Protein AF-A0A7R9BAD9-F1 (afdb_monomer_lite)

Structure (mmCIF, N/CA/C/O backbone):
data_AF-A0A7R9BAD9-F1
#
_entry.id   AF-A0A7R9BAD9-F1
#
loop_
_atom_site.group_PDB
_atom_site.id
_atom_site.type_symbol
_atom_site.label_atom_id
_atom_site.label_alt_id
_atom_site.label_comp_id
_atom_site.label_asym_id
_atom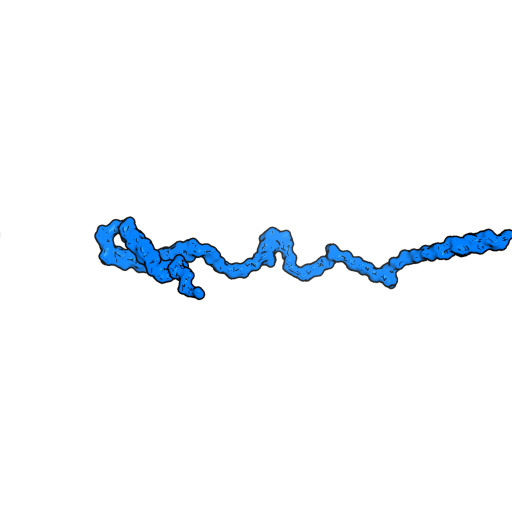_site.label_entity_id
_atom_site.label_seq_id
_atom_site.pdbx_PDB_ins_code
_atom_site.Cartn_x
_atom_site.Cartn_y
_atom_site.Cartn_z
_atom_site.occupancy
_atom_site.B_iso_or_equiv
_atom_site.auth_seq_id
_atom_site.auth_comp_id
_atom_site.auth_asym_id
_atom_site.auth_atom_id
_atom_site.pdbx_PDB_model_num
ATOM 1 N N . MET A 1 1 ? 75.354 -4.369 -74.571 1.00 55.12 1 MET A N 1
ATOM 2 C CA . MET A 1 1 ? 74.065 -3.696 -74.863 1.00 55.12 1 MET A CA 1
ATOM 3 C C . MET A 1 1 ? 72.814 -4.580 -74.724 1.00 55.12 1 MET A C 1
ATOM 5 O O . MET A 1 1 ? 71.739 -4.009 -74.652 1.00 55.12 1 MET A O 1
ATOM 9 N N . LYS A 1 2 ? 72.884 -5.926 -74.650 1.00 50.38 2 LYS A N 1
ATOM 10 C CA . LYS A 1 2 ? 71.671 -6.771 -74.491 1.00 50.38 2 LYS A CA 1
ATOM 11 C C . LYS A 1 2 ? 71.256 -7.065 -73.034 1.00 50.38 2 LYS A C 1
ATOM 13 O O . LYS A 1 2 ? 70.069 -7.149 -72.765 1.00 50.38 2 LYS A O 1
ATOM 18 N N . ALA A 1 3 ? 72.203 -7.118 -72.092 1.00 53.38 3 ALA A N 1
ATOM 19 C CA . ALA A 1 3 ? 71.931 -7.457 -70.684 1.00 53.38 3 ALA A CA 1
ATOM 20 C C . ALA A 1 3 ? 71.219 -6.352 -69.869 1.00 53.38 3 ALA A C 1
ATOM 22 O O . ALA A 1 3 ? 70.634 -6.620 -68.824 1.00 53.38 3 ALA A O 1
ATOM 23 N N . GLU A 1 4 ? 71.248 -5.101 -70.335 1.00 53.41 4 GLU A N 1
ATOM 24 C CA . GLU A 1 4 ? 70.623 -3.977 -69.622 1.00 53.41 4 GLU A CA 1
ATOM 25 C C . GLU A 1 4 ? 69.129 -3.834 -69.936 1.00 53.41 4 GLU A C 1
ATOM 27 O O . GLU A 1 4 ? 68.345 -3.379 -69.102 1.00 53.41 4 GLU A O 1
ATOM 32 N N . ASN A 1 5 ? 68.717 -4.302 -71.117 1.00 51.22 5 ASN A N 1
ATOM 33 C CA . ASN A 1 5 ? 67.319 -4.267 -71.529 1.00 51.22 5 ASN A CA 1
ATOM 34 C C . ASN A 1 5 ? 66.488 -5.342 -70.809 1.00 51.22 5 ASN A C 1
ATOM 36 O O . ASN A 1 5 ? 65.334 -5.111 -70.472 1.00 51.22 5 ASN A O 1
ATOM 40 N N . GLU A 1 6 ? 67.097 -6.486 -70.495 1.00 54.59 6 GLU A N 1
ATOM 41 C CA . GLU A 1 6 ? 66.448 -7.598 -69.790 1.00 54.59 6 GLU A CA 1
ATOM 42 C C . GLU A 1 6 ? 66.224 -7.282 -68.300 1.00 54.59 6 GLU A C 1
ATOM 44 O O . GLU A 1 6 ? 65.163 -7.554 -67.741 1.00 54.59 6 GLU A O 1
ATOM 49 N N . LYS A 1 7 ? 67.174 -6.572 -67.675 1.00 52.81 7 LYS A N 1
ATOM 50 C CA . LYS A 1 7 ? 67.061 -6.104 -66.284 1.00 52.81 7 LYS A CA 1
ATOM 51 C C . LYS A 1 7 ? 66.003 -5.003 -66.114 1.00 52.81 7 LYS A C 1
ATOM 53 O O . LYS A 1 7 ? 65.391 -4.906 -65.054 1.00 52.81 7 LYS A O 1
ATOM 58 N N . ARG A 1 8 ? 65.744 -4.215 -67.168 1.00 51.44 8 ARG A N 1
ATOM 59 C CA . ARG A 1 8 ? 64.619 -3.262 -67.226 1.00 51.44 8 ARG A CA 1
ATOM 60 C C . ARG A 1 8 ? 63.270 -3.948 -67.453 1.00 51.44 8 ARG A C 1
ATOM 62 O O . ARG A 1 8 ? 62.282 -3.498 -66.887 1.00 51.44 8 ARG A O 1
ATOM 69 N N . GLN A 1 9 ? 63.231 -5.045 -68.210 1.00 51.59 9 GLN A N 1
ATOM 70 C CA . GLN A 1 9 ? 61.999 -5.804 -68.470 1.00 51.59 9 GLN A CA 1
ATOM 71 C C . GLN A 1 9 ? 61.553 -6.667 -67.277 1.00 51.59 9 GLN A C 1
ATOM 73 O O . GLN A 1 9 ? 60.358 -6.829 -67.046 1.00 51.59 9 GLN A O 1
ATOM 78 N N . LEU A 1 10 ? 62.486 -7.163 -66.459 1.00 49.19 10 LEU A N 1
ATOM 79 C CA . LEU A 1 10 ? 62.164 -7.889 -65.221 1.00 49.19 10 LEU A CA 1
ATOM 80 C C . LEU A 1 10 ? 61.683 -6.965 -64.086 1.00 49.19 10 LEU A C 1
ATOM 82 O O . LEU A 1 10 ? 60.981 -7.416 -63.185 1.00 49.19 10 LEU A O 1
ATOM 86 N N . ALA A 1 11 ? 62.005 -5.669 -64.146 1.00 48.06 11 ALA A N 1
ATOM 87 C CA . ALA A 1 11 ? 61.532 -4.671 -63.182 1.00 48.06 11 ALA A CA 1
ATOM 88 C C . ALA A 1 11 ? 60.101 -4.173 -63.468 1.00 48.06 11 ALA A C 1
ATOM 90 O O . ALA A 1 11 ? 59.457 -3.622 -62.577 1.00 48.06 11 ALA A O 1
ATOM 91 N N . SER A 1 12 ? 59.570 -4.393 -64.677 1.00 47.59 12 SER A N 1
ATOM 92 C CA . SER A 1 12 ? 58.199 -4.012 -65.051 1.00 47.59 12 SER A CA 1
ATOM 93 C C . SER A 1 12 ? 57.146 -5.088 -64.759 1.00 47.59 12 SER A C 1
ATOM 95 O O . SER A 1 12 ? 55.987 -4.922 -65.122 1.00 47.59 12 SER A O 1
ATOM 97 N N . VAL A 1 13 ? 57.518 -6.183 -64.083 1.00 47.81 13 VAL A N 1
ATOM 98 C CA . VAL A 1 13 ? 56.590 -7.243 -63.631 1.00 47.81 13 VAL A CA 1
ATOM 99 C C . VAL A 1 13 ? 56.267 -7.091 -62.135 1.00 47.81 13 VAL A C 1
ATOM 101 O O . VAL A 1 13 ? 55.880 -8.027 -61.443 1.00 47.81 13 VAL A O 1
ATOM 104 N N . GLY A 1 14 ? 56.375 -5.872 -61.605 1.00 48.66 14 GLY A N 1
ATOM 105 C CA . GLY A 1 14 ? 55.660 -5.479 -60.396 1.00 48.66 14 GLY A CA 1
ATOM 106 C C . GLY A 1 14 ? 54.189 -5.306 -60.747 1.00 48.66 14 GLY A C 1
ATOM 107 O O . GLY A 1 14 ? 53.750 -4.199 -61.029 1.00 48.66 14 GLY A O 1
ATOM 108 N N . LYS A 1 15 ? 53.462 -6.423 -60.812 1.00 54.09 15 LYS A N 1
ATOM 109 C CA . LYS A 1 15 ? 52.028 -6.526 -61.097 1.00 54.09 15 LYS A CA 1
ATOM 110 C C . LYS A 1 15 ? 51.255 -5.553 -60.200 1.00 54.09 15 LYS A C 1
ATOM 112 O O . LYS A 1 15 ? 50.929 -5.882 -59.060 1.00 54.09 15 LYS A O 1
ATOM 117 N N . VAL A 1 16 ? 50.988 -4.352 -60.710 1.00 53.19 16 VAL A N 1
ATOM 118 C CA . VAL A 1 16 ? 50.001 -3.436 -60.144 1.00 53.19 16 VAL A CA 1
ATOM 119 C C . VAL A 1 16 ? 48.685 -4.181 -60.284 1.00 53.19 16 VAL A C 1
ATOM 121 O O . VAL A 1 16 ? 48.158 -4.323 -61.383 1.00 53.19 16 VAL A O 1
ATOM 124 N N . LYS A 1 17 ? 48.220 -4.784 -59.188 1.00 63.16 17 LYS A N 1
ATOM 125 C CA . LYS A 1 17 ? 46.867 -5.324 -59.125 1.00 63.16 17 LYS A CA 1
ATOM 126 C C . LYS A 1 17 ? 45.957 -4.126 -59.356 1.00 63.16 17 LYS A C 1
ATOM 128 O O . LYS A 1 17 ? 45.944 -3.218 -58.526 1.00 63.16 17 LYS A O 1
ATOM 133 N N . GLU A 1 18 ? 45.299 -4.091 -60.510 1.00 62.81 18 GLU A N 1
ATOM 134 C CA . GLU A 1 18 ? 44.256 -3.110 -60.782 1.00 62.81 18 GLU A CA 1
ATOM 135 C C . GLU A 1 18 ? 43.294 -3.096 -59.585 1.00 62.81 18 GLU A C 1
ATOM 137 O O . GLU A 1 18 ? 43.032 -4.159 -59.004 1.00 62.81 18 GLU A O 1
ATOM 142 N N . PRO A 1 19 ? 42.847 -1.915 -59.126 1.00 61.81 19 PRO A N 1
ATOM 143 C CA . PRO A 1 19 ? 41.963 -1.850 -57.978 1.00 61.81 19 PRO A CA 1
ATOM 144 C C . PRO A 1 19 ? 40.687 -2.608 -58.335 1.00 61.81 19 PRO A C 1
ATOM 146 O O . PRO A 1 19 ? 39.964 -2.209 -59.244 1.00 61.81 19 PRO A O 1
ATOM 149 N N . VAL A 1 20 ? 40.458 -3.720 -57.634 1.00 63.88 20 VAL A N 1
ATOM 150 C CA . VAL A 1 20 ? 39.265 -4.565 -57.745 1.00 63.88 20 VAL A CA 1
ATOM 151 C C . VAL A 1 20 ? 38.049 -3.649 -57.665 1.00 63.88 20 VAL A C 1
ATOM 153 O O . VAL A 1 20 ? 37.763 -3.071 -56.616 1.00 63.88 20 VAL A O 1
ATOM 156 N N . THR A 1 21 ? 37.399 -3.434 -58.804 1.00 64.88 21 THR A N 1
ATOM 157 C CA . THR A 1 21 ? 36.257 -2.525 -58.902 1.00 64.88 21 THR A CA 1
ATOM 158 C C . THR A 1 21 ? 35.007 -3.216 -58.361 1.00 64.88 21 THR A C 1
ATOM 160 O O . THR A 1 21 ? 34.977 -4.437 -58.194 1.00 64.88 21 THR A O 1
ATOM 163 N N . HIS A 1 22 ? 33.934 -2.451 -58.143 1.00 62.94 22 HIS A N 1
ATOM 164 C CA . HIS A 1 22 ? 32.626 -2.965 -57.706 1.00 62.94 22 HIS A CA 1
ATOM 165 C C . HIS A 1 22 ? 32.029 -4.057 -58.624 1.00 62.94 22 HIS A C 1
ATOM 167 O O . HIS A 1 22 ? 31.013 -4.660 -58.292 1.00 62.94 22 HIS A O 1
ATOM 173 N N . ILE A 1 23 ? 32.651 -4.289 -59.787 1.00 72.12 23 ILE A N 1
ATOM 174 C CA . ILE A 1 23 ? 32.325 -5.336 -60.758 1.00 72.12 23 ILE A CA 1
ATOM 175 C C . ILE A 1 23 ? 32.765 -6.725 -60.255 1.00 72.12 23 ILE A C 1
ATOM 177 O O . ILE A 1 23 ? 32.090 -7.712 -60.525 1.00 72.12 23 ILE A O 1
ATOM 181 N N . GLU A 1 24 ? 33.870 -6.818 -59.509 1.00 69.88 24 GLU A N 1
ATOM 182 C CA . GLU A 1 24 ? 34.437 -8.091 -59.025 1.00 69.88 24 GLU A CA 1
ATOM 183 C C . GLU A 1 24 ? 34.108 -8.377 -57.554 1.00 69.88 24 GLU A C 1
ATOM 185 O O . GLU A 1 24 ? 34.040 -9.535 -57.140 1.00 69.88 24 GLU A O 1
ATOM 190 N N . LYS A 1 25 ? 33.896 -7.327 -56.755 1.00 69.56 25 LYS A N 1
ATOM 191 C CA . LYS A 1 25 ? 33.435 -7.430 -55.368 1.00 69.56 25 LYS A CA 1
ATOM 192 C C . LYS A 1 25 ? 32.241 -6.502 -55.169 1.00 69.56 25 LYS A C 1
ATOM 194 O O . LYS A 1 25 ? 32.417 -5.291 -55.317 1.00 69.56 25 LYS A O 1
ATOM 199 N N . PRO A 1 26 ? 31.054 -7.034 -54.830 1.00 79.50 26 PRO A N 1
ATOM 200 C CA . PRO A 1 26 ? 29.919 -6.206 -54.453 1.00 79.50 26 PRO A CA 1
ATOM 201 C C . PRO A 1 26 ? 30.313 -5.230 -53.345 1.00 79.50 26 PRO A C 1
ATOM 203 O O . PRO A 1 26 ? 31.098 -5.573 -52.460 1.00 79.50 26 PRO A O 1
ATOM 206 N N . LEU A 1 27 ? 29.775 -4.013 -53.414 1.00 79.44 27 LEU A N 1
ATOM 207 C CA . LEU A 1 27 ? 29.909 -3.034 -52.341 1.00 79.44 27 LEU A CA 1
ATOM 208 C C . LEU A 1 27 ? 29.438 -3.654 -51.026 1.00 79.44 27 LEU A C 1
ATOM 210 O O . LEU A 1 27 ? 28.316 -4.152 -50.951 1.00 79.44 27 LEU A O 1
ATOM 214 N N . GLU A 1 28 ? 30.287 -3.608 -50.003 1.00 76.44 28 GLU A N 1
ATOM 215 C CA . GLU A 1 28 ? 29.872 -3.984 -48.656 1.00 76.44 28 GLU A CA 1
ATOM 216 C C . GLU A 1 28 ? 28.821 -2.984 -48.171 1.00 76.44 28 GLU A C 1
ATOM 218 O O . GLU A 1 28 ? 29.013 -1.764 -48.238 1.00 76.44 28 GLU A O 1
ATOM 223 N N . GLU A 1 29 ? 27.674 -3.500 -47.730 1.00 78.62 29 GLU A N 1
ATOM 224 C CA . GLU A 1 29 ? 26.584 -2.654 -47.270 1.00 78.62 29 GLU A CA 1
ATOM 225 C C . GLU A 1 29 ? 26.992 -1.903 -46.006 1.00 78.62 29 GLU A C 1
ATOM 227 O O . GLU A 1 29 ? 27.575 -2.448 -45.066 1.00 78.62 29 GLU A O 1
ATOM 232 N N . ASN A 1 30 ? 26.662 -0.614 -45.971 1.00 81.06 30 ASN A N 1
ATOM 233 C CA . ASN A 1 30 ? 26.914 0.190 -44.793 1.00 81.06 30 ASN A CA 1
ATOM 234 C C . ASN A 1 30 ? 25.920 -0.200 -43.697 1.00 81.06 30 ASN A C 1
ATOM 236 O O . ASN A 1 30 ? 24.750 0.185 -43.747 1.00 81.06 30 ASN A O 1
ATOM 240 N N . ILE A 1 31 ? 26.420 -0.904 -42.684 1.00 82.88 31 ILE A N 1
ATOM 241 C CA . ILE A 1 31 ? 25.654 -1.333 -41.511 1.00 82.88 31 ILE A CA 1
ATOM 242 C C . ILE A 1 31 ? 24.909 -0.187 -40.807 1.00 82.88 31 ILE A C 1
ATOM 244 O O . ILE A 1 31 ? 23.860 -0.418 -40.219 1.00 82.88 31 ILE A O 1
ATOM 248 N N . ASN A 1 32 ? 25.378 1.061 -40.931 1.00 78.75 32 ASN A N 1
ATOM 249 C CA . ASN A 1 32 ? 24.724 2.236 -40.344 1.00 78.75 32 ASN A CA 1
ATOM 250 C C . ASN A 1 32 ? 23.491 2.723 -41.132 1.00 78.75 32 ASN A C 1
ATOM 252 O O . ASN A 1 32 ? 22.828 3.662 -40.697 1.00 78.75 32 ASN A O 1
ATOM 256 N N . ARG A 1 33 ? 23.192 2.141 -42.303 1.00 77.75 33 ARG A N 1
ATOM 257 C CA . ARG A 1 33 ? 21.989 2.440 -43.107 1.00 77.75 33 ARG A CA 1
ATOM 258 C C . ARG A 1 33 ? 20.961 1.303 -43.073 1.00 77.75 33 ARG A C 1
ATOM 260 O O . ARG A 1 33 ? 19.925 1.398 -43.728 1.00 77.75 33 ARG A O 1
ATOM 267 N N . ILE A 1 34 ? 21.239 0.224 -42.351 1.00 75.31 34 ILE A N 1
ATOM 268 C CA . ILE A 1 34 ? 20.303 -0.889 -42.231 1.00 75.31 34 ILE A CA 1
ATOM 269 C C . ILE A 1 34 ? 19.136 -0.425 -41.353 1.00 75.31 34 ILE A C 1
ATOM 271 O O . ILE A 1 34 ? 19.342 0.025 -40.228 1.00 75.31 34 ILE A O 1
ATOM 275 N N . GLN A 1 35 ? 17.914 -0.504 -41.883 1.00 69.94 35 GLN A N 1
ATOM 276 C CA . GLN A 1 35 ? 16.709 -0.370 -41.068 1.00 69.94 35 GLN A CA 1
ATOM 277 C C . GLN A 1 35 ? 16.599 -1.650 -40.245 1.00 69.94 35 GLN A C 1
ATOM 279 O O . GLN A 1 35 ? 16.370 -2.725 -40.795 1.00 69.94 35 GLN A O 1
ATOM 284 N N . VAL A 1 36 ? 16.865 -1.545 -38.947 1.00 67.19 36 VAL A N 1
ATOM 285 C CA . VAL A 1 36 ? 16.730 -2.674 -38.030 1.00 67.19 36 VAL A CA 1
ATOM 286 C C . VAL A 1 36 ? 15.242 -2.855 -37.761 1.00 67.19 36 VAL A C 1
ATOM 288 O O . VAL A 1 36 ? 14.592 -1.953 -37.246 1.00 67.19 36 VAL A O 1
ATOM 291 N N . GLU A 1 37 ? 14.694 -4.004 -38.143 1.00 65.12 37 GLU A N 1
ATOM 292 C CA . GLU A 1 37 ? 13.298 -4.341 -37.874 1.00 65.12 37 GLU A CA 1
ATOM 293 C C . GLU A 1 37 ? 13.144 -4.634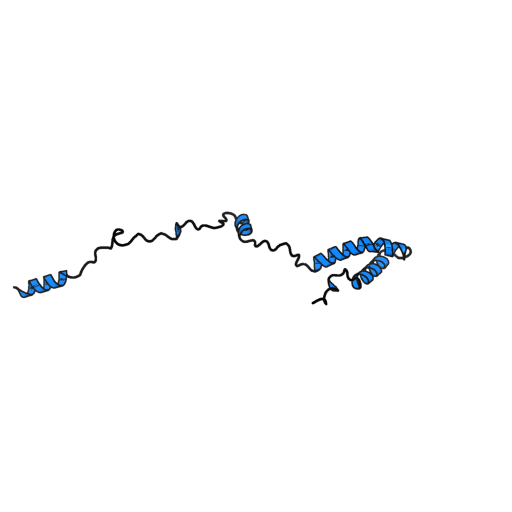 -36.369 1.00 65.12 37 GLU A C 1
ATOM 295 O O . GLU A 1 37 ? 13.685 -5.617 -35.859 1.00 65.12 37 GLU A O 1
ATOM 300 N N . GLY A 1 38 ? 12.478 -3.738 -35.635 1.00 71.44 38 GLY A N 1
ATOM 301 C CA . GLY A 1 38 ? 12.284 -3.840 -34.189 1.00 71.44 38 GLY A CA 1
ATOM 302 C C . GLY A 1 38 ? 11.492 -2.666 -33.611 1.00 71.44 38 GLY A C 1
ATOM 303 O O . GLY A 1 38 ? 11.148 -1.723 -34.323 1.00 71.44 38 GLY A O 1
ATOM 304 N N . ASP A 1 39 ? 11.206 -2.732 -32.311 1.00 72.75 39 ASP A N 1
ATOM 305 C CA . ASP A 1 39 ? 10.520 -1.662 -31.586 1.00 72.75 39 ASP A CA 1
ATOM 306 C C . ASP A 1 39 ? 11.465 -0.457 -31.418 1.00 72.75 39 ASP A C 1
ATOM 308 O O . ASP A 1 39 ? 12.345 -0.432 -30.553 1.00 72.75 39 ASP A O 1
ATOM 312 N N . GLU A 1 40 ? 11.315 0.543 -32.288 1.00 75.06 40 GLU A N 1
ATOM 313 C CA . GLU A 1 40 ? 12.045 1.806 -32.198 1.00 75.06 40 GLU A CA 1
ATOM 314 C C . GLU A 1 40 ? 11.395 2.720 -31.160 1.00 75.06 40 GLU A C 1
ATOM 316 O O . GLU A 1 40 ? 10.210 3.026 -31.247 1.00 75.06 40 GLU A O 1
ATOM 321 N N . ALA A 1 41 ? 12.193 3.232 -30.226 1.00 83.88 41 ALA A N 1
ATOM 322 C CA . ALA A 1 41 ? 11.769 4.292 -29.327 1.00 83.88 41 ALA A CA 1
ATOM 323 C C . ALA A 1 41 ? 12.492 5.602 -29.645 1.00 83.88 41 ALA A C 1
ATOM 325 O O . ALA A 1 41 ? 13.723 5.664 -29.639 1.00 83.88 41 ALA A O 1
ATOM 326 N N . ARG A 1 42 ? 11.729 6.668 -29.894 1.00 82.62 42 ARG A N 1
ATOM 327 C CA . ARG A 1 42 ? 12.229 8.020 -30.196 1.00 82.62 42 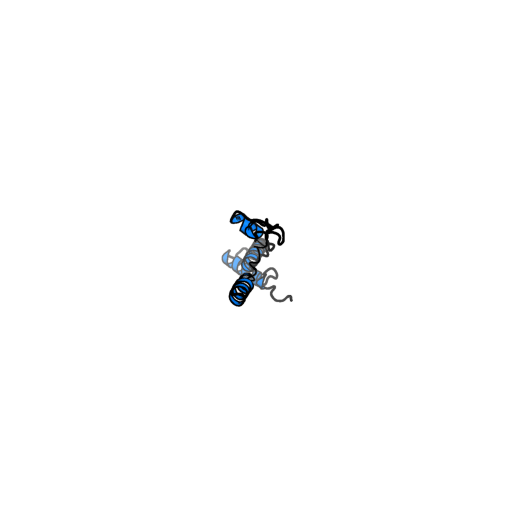ARG A CA 1
ATOM 328 C C . ARG A 1 42 ? 12.042 8.997 -29.035 1.00 82.62 42 ARG A C 1
ATOM 330 O O . ARG A 1 42 ? 12.670 10.053 -29.043 1.00 82.62 42 ARG A O 1
ATOM 337 N N . SER A 1 43 ? 11.224 8.645 -28.038 1.00 87.06 43 SER A N 1
ATOM 338 C CA . SER A 1 43 ? 11.078 9.379 -26.770 1.00 87.06 43 SER A CA 1
ATOM 339 C C . SER A 1 43 ? 11.562 8.566 -25.568 1.00 87.06 43 SER A C 1
ATOM 341 O O . SER A 1 43 ? 11.607 7.338 -25.608 1.00 87.06 43 SER A O 1
ATOM 343 N N . VAL A 1 44 ? 11.846 9.256 -24.459 1.00 84.44 44 VAL A N 1
ATOM 344 C CA . VAL A 1 44 ? 12.167 8.634 -23.164 1.00 84.44 44 VAL A CA 1
ATOM 345 C C . VAL A 1 44 ? 11.017 7.738 -22.698 1.00 84.44 44 VAL A C 1
ATOM 347 O O . VAL A 1 44 ? 11.246 6.599 -22.304 1.00 84.44 44 VAL A O 1
ATOM 350 N N . GLU A 1 45 ? 9.774 8.206 -22.807 1.00 81.81 45 GLU A N 1
ATOM 351 C CA . GLU A 1 45 ? 8.580 7.433 -22.442 1.00 81.81 45 GLU A CA 1
ATOM 352 C C . GLU A 1 45 ? 8.411 6.184 -23.308 1.00 81.81 45 GLU A C 1
ATOM 354 O O . GLU A 1 45 ? 8.019 5.133 -22.808 1.00 81.81 45 GLU A O 1
ATOM 359 N N . GLU A 1 46 ? 8.728 6.286 -24.597 1.00 84.88 46 GLU A N 1
ATOM 360 C CA . GLU A 1 46 ? 8.628 5.174 -25.541 1.00 84.88 46 GLU A CA 1
ATOM 361 C C . GLU A 1 46 ? 9.712 4.129 -25.263 1.00 84.88 46 GLU A C 1
ATOM 363 O O . GLU A 1 46 ? 9.433 2.934 -25.259 1.00 84.88 46 GLU A O 1
ATOM 368 N N . ALA A 1 47 ? 10.924 4.570 -24.911 1.00 84.69 47 ALA A N 1
ATOM 369 C CA . ALA A 1 47 ? 12.017 3.679 -24.534 1.00 84.69 47 ALA A CA 1
ATOM 370 C C . ALA A 1 47 ? 11.690 2.932 -23.239 1.00 84.69 47 ALA A C 1
ATOM 372 O O . ALA A 1 47 ? 11.931 1.730 -23.133 1.00 84.69 47 ALA A O 1
ATOM 373 N N . ILE A 1 48 ? 11.086 3.629 -22.273 1.00 83.62 48 ILE A N 1
ATOM 374 C CA . ILE A 1 48 ? 10.575 3.010 -21.051 1.00 83.62 48 ILE A CA 1
ATOM 375 C C . ILE A 1 48 ? 9.476 2.006 -21.394 1.00 83.62 48 ILE A C 1
ATOM 377 O O . ILE A 1 48 ? 9.484 0.921 -20.836 1.00 83.62 48 ILE A O 1
ATOM 381 N N . ALA A 1 49 ? 8.554 2.318 -22.304 1.00 81.56 49 ALA A N 1
ATOM 382 C CA . ALA A 1 49 ? 7.461 1.418 -22.660 1.00 81.56 49 ALA A CA 1
ATOM 383 C C . ALA A 1 49 ? 7.942 0.135 -23.359 1.00 81.56 49 ALA A C 1
ATOM 385 O O . ALA A 1 49 ? 7.501 -0.949 -22.985 1.00 81.56 49 ALA A O 1
ATOM 386 N N . VAL A 1 50 ? 8.861 0.250 -24.323 1.00 82.62 50 VAL A N 1
ATOM 387 C CA . VAL A 1 50 ? 9.426 -0.887 -25.073 1.00 82.62 50 VAL A CA 1
ATOM 388 C C . VAL A 1 50 ? 10.273 -1.788 -24.168 1.00 82.62 50 VAL A C 1
ATOM 390 O O . VAL A 1 50 ? 10.212 -3.010 -24.269 1.00 82.62 50 VAL A O 1
ATOM 393 N N . LEU A 1 51 ? 11.043 -1.200 -23.246 1.00 81.06 51 LEU A N 1
ATOM 394 C CA . LEU A 1 51 ? 11.907 -1.945 -22.322 1.00 81.06 51 LEU A CA 1
ATOM 395 C C . LEU A 1 51 ? 11.205 -2.358 -21.024 1.00 81.06 51 LEU A C 1
ATOM 397 O O . LEU A 1 51 ? 11.747 -3.162 -20.260 1.00 81.06 51 LEU A O 1
ATOM 401 N N . SER A 1 52 ? 10.021 -1.811 -20.738 1.00 77.25 52 SER A N 1
ATOM 402 C CA . SER A 1 52 ? 9.243 -2.198 -19.570 1.00 77.25 52 SER A CA 1
ATOM 403 C C . SER A 1 52 ? 8.655 -3.575 -19.826 1.00 77.25 52 SER A C 1
ATOM 405 O O . SER A 1 52 ? 7.586 -3.744 -20.410 1.00 77.25 52 SER A O 1
ATOM 407 N N . VAL A 1 53 ? 9.348 -4.584 -19.307 1.00 68.38 53 VAL A N 1
ATOM 408 C CA . VAL A 1 53 ? 8.720 -5.847 -18.949 1.00 68.38 53 VAL A CA 1
ATOM 409 C C . VAL A 1 53 ? 7.647 -5.476 -17.931 1.00 68.38 53 VAL A C 1
ATOM 411 O O . VAL A 1 53 ? 7.952 -5.195 -16.772 1.00 68.38 53 VAL A O 1
ATOM 414 N N . LYS A 1 54 ? 6.389 -5.379 -18.377 1.00 62.41 54 LYS A N 1
ATOM 415 C CA . LYS A 1 54 ? 5.227 -5.408 -17.489 1.00 62.41 54 LYS A CA 1
ATOM 416 C C . LYS A 1 54 ? 5.258 -6.765 -16.796 1.00 62.41 54 LYS A C 1
ATOM 418 O O . LYS A 1 54 ? 4.553 -7.692 -17.187 1.00 62.41 54 LYS A O 1
ATOM 423 N N . ASP A 1 55 ? 6.084 -6.884 -15.765 1.00 59.28 55 ASP A N 1
ATOM 424 C CA . ASP A 1 55 ? 5.768 -7.786 -14.682 1.00 59.28 55 ASP A CA 1
ATOM 425 C C . ASP A 1 55 ? 4.336 -7.401 -14.284 1.00 59.28 55 ASP A C 1
ATOM 427 O O . ASP A 1 55 ? 4.084 -6.215 -14.019 1.00 59.28 55 ASP A O 1
ATOM 431 N N . PRO A 1 56 ? 3.356 -8.328 -14.332 1.00 55.91 56 PRO A N 1
ATOM 432 C CA . PRO A 1 56 ? 2.062 -8.040 -13.735 1.00 55.91 56 PRO A CA 1
ATOM 433 C C . PRO A 1 56 ? 2.362 -7.543 -12.329 1.00 55.91 56 PRO A C 1
ATOM 435 O O . PRO A 1 56 ? 3.306 -8.041 -11.726 1.00 55.91 56 PRO A O 1
ATOM 438 N N . ASP A 1 57 ? 1.629 -6.533 -11.875 1.00 55.62 57 ASP A N 1
ATOM 439 C CA . ASP A 1 57 ? 1.782 -5.822 -10.604 1.00 55.62 57 ASP A CA 1
ATOM 440 C C . ASP A 1 57 ? 1.737 -6.796 -9.406 1.00 55.62 57 ASP A C 1
ATOM 442 O O . ASP A 1 57 ? 0.777 -6.872 -8.642 1.00 55.62 57 ASP A O 1
ATOM 446 N N . VAL A 1 58 ? 2.761 -7.642 -9.281 1.00 55.69 58 VAL A N 1
ATOM 447 C CA . VAL A 1 58 ? 2.990 -8.551 -8.181 1.00 55.69 58 VAL A CA 1
ATOM 448 C C . VAL A 1 58 ? 3.446 -7.606 -7.107 1.00 55.69 58 VAL A C 1
ATOM 450 O O . VAL A 1 58 ? 4.620 -7.234 -7.045 1.00 55.69 58 VAL A O 1
ATOM 453 N N . ASP A 1 59 ? 2.475 -7.167 -6.314 1.00 59.56 59 ASP A N 1
ATOM 454 C CA . ASP A 1 59 ? 2.677 -6.320 -5.160 1.00 59.56 59 ASP A CA 1
ATOM 455 C C . ASP A 1 59 ? 3.683 -6.994 -4.217 1.00 59.56 59 ASP A C 1
ATOM 457 O O . ASP A 1 59 ? 3.359 -7.772 -3.313 1.00 59.56 59 ASP A O 1
ATOM 461 N N . ARG A 1 60 ? 4.958 -6.691 -4.471 1.00 60.16 60 ARG A N 1
ATOM 462 C CA . ARG A 1 60 ? 6.135 -7.131 -3.726 1.00 60.16 60 ARG A CA 1
ATOM 463 C C . ARG A 1 60 ? 6.188 -6.502 -2.337 1.00 60.16 60 ARG A C 1
ATOM 465 O O . ARG A 1 60 ? 7.156 -6.741 -1.623 1.00 60.16 60 ARG A O 1
ATOM 472 N N . HIS A 1 61 ? 5.176 -5.732 -1.925 1.00 66.75 61 HIS A N 1
ATOM 473 C CA . HIS A 1 61 ? 5.125 -5.085 -0.623 1.00 66.75 61 HIS A CA 1
ATOM 474 C C . HIS A 1 61 ? 4.317 -5.943 0.361 1.00 66.75 61 HIS A C 1
ATOM 476 O O . HIS A 1 61 ? 3.097 -5.783 0.481 1.00 66.75 61 HIS A O 1
ATOM 482 N N . PRO A 1 62 ? 4.969 -6.823 1.145 1.00 66.25 62 PRO A N 1
ATOM 483 C CA . PRO A 1 62 ? 4.301 -7.480 2.266 1.00 66.25 62 PRO A CA 1
ATOM 484 C C . PRO A 1 62 ? 3.665 -6.451 3.215 1.00 66.25 62 PRO A C 1
ATOM 486 O O . PRO A 1 62 ? 2.599 -6.703 3.765 1.00 66.25 62 PRO A O 1
ATOM 489 N N . GLU A 1 63 ? 4.254 -5.258 3.336 1.00 67.94 63 GLU A N 1
ATOM 490 C CA . GLU A 1 63 ? 3.719 -4.151 4.133 1.00 67.94 63 GLU A CA 1
ATOM 491 C C . GLU A 1 63 ? 2.361 -3.634 3.627 1.00 67.94 63 GLU A C 1
ATOM 493 O O . GLU A 1 63 ? 1.466 -3.381 4.438 1.00 67.94 63 GLU A O 1
ATOM 498 N N . LYS A 1 64 ? 2.162 -3.525 2.302 1.00 71.12 64 LYS A N 1
ATOM 499 C CA . LYS A 1 64 ? 0.877 -3.087 1.728 1.00 71.12 64 LYS A CA 1
ATOM 500 C C . LYS A 1 64 ? -0.201 -4.149 1.907 1.00 71.12 64 LYS A C 1
ATOM 502 O O . LYS A 1 64 ? -1.309 -3.808 2.320 1.00 71.12 64 LYS A O 1
ATOM 507 N N . ARG A 1 65 ? 0.139 -5.430 1.716 1.00 73.12 65 ARG A N 1
ATOM 508 C CA . ARG A 1 65 ? -0.777 -6.554 1.977 1.00 73.12 65 ARG A CA 1
ATOM 509 C C . ARG A 1 65 ? -1.214 -6.614 3.438 1.00 73.12 65 ARG A C 1
ATOM 511 O O . ARG A 1 65 ? -2.398 -6.776 3.710 1.00 73.12 65 ARG A O 1
ATOM 518 N N . VAL A 1 66 ? -0.288 -6.417 4.380 1.00 79.06 66 VAL A N 1
ATOM 519 C CA . VAL A 1 66 ? -0.608 -6.378 5.817 1.00 79.06 66 VAL A CA 1
ATOM 520 C C . VAL A 1 6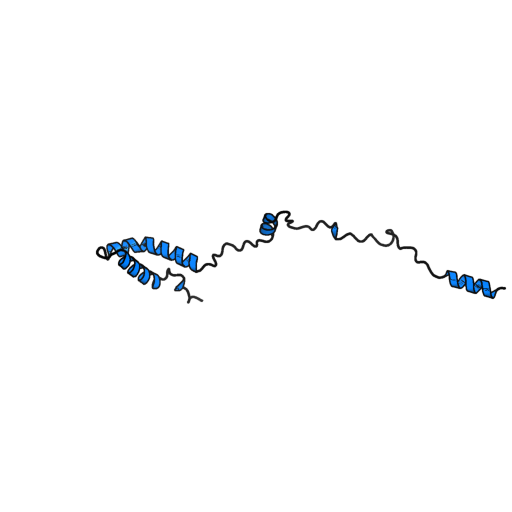6 ? -1.531 -5.204 6.142 1.00 79.06 66 VAL A C 1
ATOM 522 O O . VAL A 1 66 ? -2.475 -5.380 6.907 1.00 79.06 66 VAL A O 1
ATOM 525 N N . LYS A 1 67 ? -1.298 -4.019 5.561 1.00 82.25 67 LYS A N 1
ATOM 526 C CA . LYS A 1 67 ? -2.150 -2.845 5.793 1.00 82.25 67 LYS A CA 1
ATOM 527 C C . LYS A 1 67 ? -3.562 -3.045 5.242 1.00 82.25 67 LYS A C 1
ATOM 529 O O . LYS A 1 67 ? -4.518 -2.789 5.964 1.00 82.25 67 LYS A O 1
ATOM 534 N N . ALA A 1 68 ? -3.685 -3.519 4.003 1.00 83.81 68 ALA A N 1
ATOM 535 C CA . ALA A 1 68 ? -4.978 -3.779 3.377 1.00 83.81 68 ALA A CA 1
ATOM 536 C C . ALA A 1 68 ? -5.774 -4.838 4.155 1.00 83.81 68 ALA A C 1
ATOM 538 O O . ALA A 1 68 ? -6.916 -4.594 4.536 1.00 83.81 68 ALA A O 1
ATOM 539 N N . ALA A 1 69 ? -5.137 -5.965 4.483 1.00 84.06 69 ALA A N 1
ATOM 540 C CA . ALA A 1 69 ? -5.778 -7.038 5.233 1.00 84.06 69 ALA A CA 1
ATOM 541 C C . ALA A 1 69 ? -6.162 -6.604 6.663 1.00 84.06 69 ALA A C 1
ATOM 543 O O . ALA A 1 69 ? -7.237 -6.956 7.146 1.00 84.06 69 ALA A O 1
ATOM 544 N N . TYR A 1 70 ? -5.342 -5.772 7.321 1.00 87.31 70 TYR A N 1
ATOM 545 C CA . TYR A 1 70 ? -5.683 -5.192 8.624 1.00 87.31 70 TYR A CA 1
ATOM 546 C C . TYR A 1 70 ? -6.909 -4.274 8.548 1.00 87.31 70 TYR A C 1
ATOM 548 O O . TYR A 1 70 ? -7.764 -4.345 9.425 1.00 87.31 70 TYR A O 1
ATOM 556 N N . THR A 1 71 ? -7.022 -3.436 7.512 1.00 87.62 71 THR A N 1
ATOM 557 C CA . THR A 1 71 ? -8.190 -2.562 7.324 1.00 87.62 71 THR A CA 1
ATOM 558 C C . THR A 1 71 ? -9.466 -3.375 7.114 1.00 87.62 71 THR A C 1
ATOM 560 O O . THR A 1 71 ? -10.446 -3.141 7.816 1.00 87.62 71 THR A O 1
ATOM 563 N N . SER A 1 72 ? -9.441 -4.387 6.242 1.00 87.38 72 SER A N 1
ATOM 564 C CA . SER A 1 72 ? -10.593 -5.280 6.048 1.00 87.38 72 SER A CA 1
ATOM 565 C C . SER A 1 72 ? -10.977 -6.012 7.339 1.00 87.38 72 SER A C 1
ATOM 567 O O . SER A 1 72 ? -12.156 -6.140 7.666 1.00 87.38 72 SER A O 1
ATOM 569 N N . PHE A 1 73 ? -9.989 -6.450 8.123 1.00 88.50 73 PHE A N 1
ATOM 570 C CA . PHE A 1 73 ? -10.232 -7.084 9.417 1.00 88.50 73 PHE A CA 1
ATOM 571 C C . PHE A 1 73 ? -10.809 -6.112 10.456 1.00 88.50 73 PHE A C 1
ATOM 573 O O . PHE A 1 73 ? -11.677 -6.504 11.239 1.00 88.50 73 PHE A O 1
ATOM 580 N N . GLU A 1 74 ? -10.343 -4.862 10.479 1.00 89.69 74 GLU A N 1
ATOM 581 C CA . GLU A 1 74 ? -10.839 -3.812 11.371 1.00 89.69 74 GLU A CA 1
ATOM 582 C C . GLU A 1 74 ? -12.318 -3.526 11.104 1.00 89.69 74 GLU A C 1
ATOM 584 O O . GLU A 1 74 ? -13.110 -3.536 12.043 1.00 89.69 74 GLU A O 1
ATOM 589 N N . GLU A 1 75 ? -12.720 -3.358 9.846 1.00 88.06 75 GLU A N 1
ATOM 590 C CA . GLU A 1 75 ? -14.111 -3.066 9.477 1.00 88.06 75 GLU A CA 1
ATOM 591 C C . GLU A 1 75 ? -15.084 -4.170 9.912 1.00 88.06 75 GLU A C 1
ATOM 593 O O . GLU A 1 75 ? -16.156 -3.876 10.444 1.00 88.06 75 GLU A O 1
ATOM 598 N N . VAL A 1 76 ? -14.686 -5.437 9.768 1.00 89.44 76 VAL A N 1
ATOM 599 C CA . VAL A 1 76 ? -15.517 -6.593 10.140 1.00 89.44 76 VAL A CA 1
ATOM 600 C C . VAL A 1 76 ? -15.554 -6.814 11.657 1.00 89.44 76 VAL A C 1
ATOM 602 O O . VAL A 1 76 ? -16.613 -7.091 12.222 1.00 89.44 76 VAL A O 1
ATOM 605 N N . ASN A 1 77 ? -14.419 -6.688 12.353 1.00 88.94 77 ASN A N 1
ATOM 606 C CA . ASN A 1 77 ? -14.323 -7.066 13.770 1.00 88.94 77 ASN A CA 1
ATOM 607 C C . ASN A 1 77 ? -14.619 -5.926 14.747 1.00 88.94 77 ASN A C 1
ATOM 609 O O . ASN A 1 77 ? -15.041 -6.189 15.876 1.00 88.94 77 ASN A O 1
ATOM 613 N N . MET A 1 78 ? -14.443 -4.665 14.348 1.00 87.31 78 MET A N 1
ATOM 614 C CA . MET A 1 78 ? -14.755 -3.511 15.196 1.00 87.31 78 MET A CA 1
ATOM 615 C C . MET A 1 78 ? -16.194 -3.480 15.726 1.00 87.31 78 MET A C 1
ATOM 617 O O . MET A 1 78 ? -16.350 -3.220 16.923 1.00 87.31 78 MET A O 1
ATOM 621 N N . PRO A 1 79 ? -17.252 -3.721 14.925 1.00 90.31 79 PRO A N 1
ATOM 622 C CA . PRO A 1 79 ? -18.613 -3.754 15.458 1.00 90.31 79 PRO A CA 1
ATOM 623 C C . PRO A 1 79 ? -18.817 -4.906 16.452 1.00 90.31 79 PRO A C 1
ATOM 625 O O . PRO A 1 79 ? -19.418 -4.680 17.501 1.00 90.31 79 PRO A O 1
ATOM 628 N N . ARG A 1 80 ? -18.239 -6.090 16.194 1.00 91.00 80 ARG A N 1
ATOM 629 C CA . ARG A 1 80 ? -18.303 -7.248 17.105 1.00 91.00 80 ARG A CA 1
ATOM 630 C C . ARG A 1 80 ? -17.664 -6.938 18.461 1.00 91.00 80 ARG A C 1
ATOM 632 O O . ARG A 1 80 ? -18.290 -7.116 19.504 1.00 91.00 80 ARG A O 1
ATOM 639 N N . ILE A 1 81 ? -16.447 -6.395 18.453 1.00 90.44 81 ILE A N 1
ATOM 640 C CA . ILE A 1 81 ? -15.708 -6.064 19.682 1.00 90.44 81 ILE A CA 1
ATOM 641 C C . ILE A 1 81 ? -16.410 -4.942 20.465 1.00 90.44 81 ILE A C 1
ATOM 643 O O . ILE A 1 81 ? -16.450 -4.990 21.695 1.00 90.44 81 ILE A O 1
ATOM 647 N N . LYS A 1 82 ? -17.021 -3.968 19.775 1.00 90.38 82 LYS A N 1
ATOM 648 C CA . LYS A 1 82 ? -17.854 -2.928 20.405 1.00 90.38 82 LYS A CA 1
ATOM 649 C C . LYS A 1 82 ? -19.115 -3.495 21.054 1.00 90.38 82 LYS A C 1
ATOM 651 O O . LYS A 1 82 ? -19.465 -3.041 22.138 1.00 90.38 82 LYS A O 1
ATOM 656 N N . SER A 1 83 ? -19.784 -4.463 20.423 1.00 90.44 83 SER A N 1
ATOM 657 C CA . SER A 1 83 ? -20.964 -5.106 21.014 1.00 90.44 83 SER A CA 1
ATOM 658 C C . SER A 1 83 ? -20.618 -5.997 22.204 1.00 90.44 83 SER A C 1
ATOM 660 O O . SER A 1 83 ? -21.370 -6.034 23.170 1.00 90.44 83 SER A O 1
ATOM 662 N N . GLU A 1 84 ? -19.471 -6.679 22.165 1.00 90.56 84 GLU A N 1
ATOM 663 C CA . GLU A 1 84 ? -19.006 -7.525 23.269 1.00 90.56 84 GLU A CA 1
ATOM 664 C C . GLU A 1 84 ? -18.512 -6.693 24.460 1.00 90.56 84 GLU A C 1
ATOM 666 O O . GLU A 1 84 ? -18.668 -7.100 25.608 1.00 90.56 84 GLU A O 1
ATOM 671 N N . ASN A 1 85 ? -17.922 -5.520 24.201 1.00 88.44 85 ASN A N 1
ATOM 672 C CA . ASN A 1 85 ? -17.299 -4.684 25.225 1.00 88.44 85 ASN A CA 1
ATOM 673 C C . ASN A 1 85 ? -17.691 -3.197 25.099 1.00 88.44 85 ASN A C 1
ATOM 675 O O . ASN A 1 85 ? -16.825 -2.346 24.871 1.00 88.44 85 ASN A O 1
ATOM 679 N N . PRO A 1 86 ? -18.974 -2.838 25.287 1.00 89.25 86 PRO A N 1
ATOM 680 C CA . PRO A 1 86 ? -19.451 -1.466 25.088 1.00 89.25 86 PRO A CA 1
ATOM 681 C C . PRO A 1 86 ? -18.912 -0.462 26.121 1.00 89.25 86 PRO A C 1
ATOM 683 O O . PRO A 1 86 ? -18.950 0.743 25.891 1.00 89.25 86 PRO A O 1
ATOM 686 N N . THR A 1 87 ? -18.399 -0.936 27.259 1.00 91.81 87 THR A N 1
ATOM 687 C CA . THR A 1 87 ? -17.862 -0.100 28.345 1.00 91.81 87 THR A CA 1
ATOM 688 C C . THR A 1 87 ? -16.400 0.308 28.142 1.00 91.81 87 THR A C 1
ATOM 690 O O . THR A 1 87 ? -15.902 1.188 28.847 1.00 91.81 87 THR A O 1
ATOM 693 N N . LEU A 1 88 ? -15.688 -0.325 27.203 1.00 91.75 88 LEU A N 1
ATOM 694 C CA . LEU A 1 88 ? -14.265 -0.080 26.984 1.00 91.75 88 LEU A CA 1
ATOM 695 C C . LEU A 1 88 ? -14.028 1.148 26.102 1.00 91.75 88 LEU A C 1
ATOM 697 O O . LEU A 1 88 ? -14.741 1.420 25.136 1.00 91.75 88 LEU A O 1
ATOM 701 N N . ARG A 1 89 ? -12.948 1.876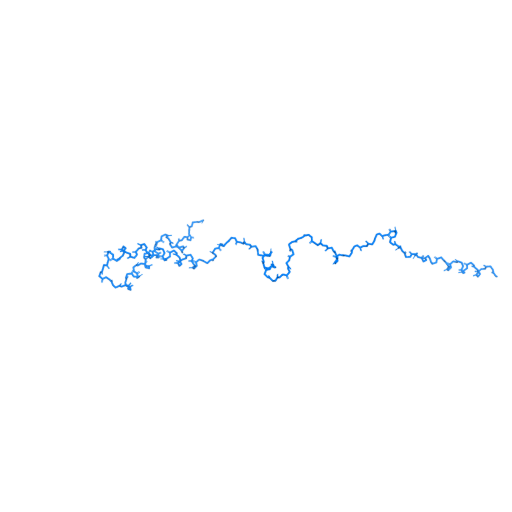 26.398 1.00 91.69 89 ARG A N 1
ATOM 702 C CA . ARG A 1 89 ? -12.516 3.017 25.581 1.00 91.69 89 ARG A CA 1
ATOM 703 C C . ARG A 1 89 ? -11.971 2.542 24.236 1.00 91.69 89 ARG A C 1
ATOM 705 O O . ARG A 1 89 ? -11.385 1.466 24.138 1.00 91.69 89 ARG A O 1
ATOM 712 N N . LEU A 1 90 ? -12.039 3.403 23.218 1.00 89.00 90 LEU A N 1
ATOM 713 C CA . LEU A 1 90 ? -11.557 3.097 21.862 1.00 89.00 90 LEU A CA 1
ATOM 714 C C . LEU A 1 90 ? -10.105 2.587 21.828 1.00 89.00 90 LEU A C 1
ATOM 716 O O . LEU A 1 90 ? -9.790 1.691 21.054 1.00 89.00 90 LEU A O 1
ATOM 720 N N . SER A 1 91 ? -9.235 3.120 22.692 1.00 91.75 91 SER A N 1
ATOM 721 C CA . SER A 1 91 ? -7.847 2.651 22.826 1.00 91.75 91 SER A CA 1
ATOM 722 C C . SER A 1 91 ? -7.763 1.176 23.253 1.00 91.75 91 SER A C 1
ATOM 724 O O . SER A 1 91 ? -7.021 0.395 22.661 1.00 91.75 91 SER A O 1
ATOM 726 N N . GLN A 1 92 ? -8.594 0.765 24.216 1.00 92.19 92 GLN A N 1
ATOM 727 C CA . GLN A 1 92 ? -8.658 -0.617 24.702 1.00 92.19 92 GLN A CA 1
ATOM 728 C C . GLN A 1 92 ? -9.268 -1.549 23.646 1.00 92.19 92 GLN A C 1
ATOM 730 O O . GLN A 1 92 ? -8.741 -2.634 23.414 1.00 92.19 92 GLN A O 1
ATOM 735 N N . LEU A 1 93 ? -10.318 -1.104 22.945 1.00 91.44 93 LEU A N 1
ATOM 736 C CA . LEU A 1 93 ? -10.914 -1.856 21.834 1.00 91.44 93 LEU A CA 1
ATOM 737 C C . LEU A 1 93 ? -9.893 -2.092 20.709 1.00 91.44 93 LEU A C 1
ATOM 739 O O . LEU A 1 93 ? -9.766 -3.212 20.222 1.00 91.44 93 LEU A O 1
ATOM 743 N N . LYS A 1 94 ? -9.097 -1.072 20.354 1.00 90.12 94 LYS A N 1
ATOM 744 C CA . LYS A 1 94 ? -8.001 -1.203 19.379 1.00 90.12 94 LYS A CA 1
ATOM 745 C C . LYS A 1 94 ? -6.912 -2.165 19.850 1.00 90.12 94 LYS A C 1
ATOM 747 O O . LYS A 1 94 ? -6.367 -2.904 19.036 1.00 90.12 94 LYS A O 1
ATOM 752 N N . GLN A 1 95 ? -6.601 -2.194 21.145 1.00 91.62 95 GLN A N 1
ATOM 753 C CA . GLN A 1 95 ? -5.642 -3.151 21.701 1.00 91.62 95 GLN A CA 1
ATOM 754 C C . GLN A 1 95 ? -6.153 -4.598 21.595 1.00 91.62 95 GLN A C 1
ATOM 756 O O . GLN A 1 95 ? -5.385 -5.489 21.230 1.00 91.62 95 GLN A O 1
ATOM 761 N N . ILE A 1 96 ? -7.443 -4.831 21.862 1.00 90.75 96 ILE A N 1
ATOM 762 C CA . ILE A 1 96 ? -8.088 -6.141 21.680 1.00 90.75 96 ILE A CA 1
ATOM 763 C C . ILE A 1 96 ? -8.059 -6.536 20.202 1.00 90.75 96 ILE A C 1
ATOM 765 O O . ILE A 1 96 ? -7.567 -7.613 19.877 1.00 90.75 96 ILE A O 1
ATOM 769 N N . LEU A 1 97 ? -8.472 -5.634 19.309 1.00 91.12 97 LEU A N 1
ATOM 770 C CA . LEU A 1 97 ? -8.443 -5.850 17.862 1.00 91.12 97 LEU A CA 1
ATOM 771 C C . LEU A 1 97 ? -7.036 -6.208 17.363 1.00 91.12 97 LEU A C 1
ATOM 773 O O . LEU A 1 97 ? -6.873 -7.151 16.597 1.00 91.12 97 LEU A O 1
ATOM 777 N N . ARG A 1 98 ? -6.001 -5.493 17.819 1.00 89.88 98 ARG A N 1
ATOM 778 C CA . ARG A 1 98 ? -4.597 -5.755 17.463 1.00 89.88 98 ARG A CA 1
ATOM 779 C C . ARG A 1 98 ? -4.146 -7.144 17.923 1.00 89.88 98 ARG A C 1
ATOM 781 O O . ARG A 1 98 ? -3.424 -7.818 17.191 1.00 89.88 98 ARG A O 1
ATOM 788 N N . LYS A 1 99 ? -4.563 -7.567 19.120 1.00 91.00 99 LYS A N 1
ATOM 789 C CA . LYS A 1 99 ? -4.267 -8.899 19.667 1.00 91.00 99 LYS A CA 1
ATOM 790 C C . LYS A 1 99 ? -4.956 -9.997 18.855 1.00 91.00 99 LYS A C 1
ATOM 792 O O . LYS A 1 99 ? -4.323 -11.006 18.555 1.00 91.00 99 LYS A O 1
ATOM 797 N N . ASP A 1 100 ? -6.214 -9.788 18.488 1.00 89.38 100 ASP A N 1
ATOM 798 C CA . ASP A 1 100 ? -6.973 -10.723 17.657 1.00 89.38 100 ASP A CA 1
ATOM 799 C C . ASP A 1 100 ? -6.382 -10.794 16.244 1.00 89.38 100 ASP A C 1
ATOM 801 O O . ASP A 1 100 ? -6.178 -11.884 15.719 1.00 89.38 100 ASP A O 1
ATOM 805 N N . TRP A 1 101 ? -5.974 -9.656 15.677 1.00 88.19 101 TRP A N 1
ATOM 806 C CA . TRP A 1 101 ? -5.275 -9.587 14.394 1.00 88.19 101 TRP A CA 1
ATOM 807 C C . TRP A 1 101 ? -3.960 -10.374 14.389 1.00 88.19 101 TRP A C 1
ATOM 809 O O . TRP A 1 101 ? -3.699 -11.134 13.462 1.00 88.19 101 TRP A O 1
ATOM 819 N N . MET A 1 102 ? -3.137 -10.248 15.438 1.00 85.44 102 MET A N 1
ATOM 820 C CA . MET A 1 102 ? -1.889 -11.017 15.550 1.00 85.44 102 MET A CA 1
ATOM 821 C C . MET A 1 102 ? -2.123 -12.532 15.544 1.00 85.44 102 MET A C 1
ATOM 823 O O . MET A 1 102 ? -1.251 -13.265 15.088 1.00 85.44 102 MET A O 1
ATOM 827 N N . LYS A 1 103 ? -3.281 -13.001 16.022 1.00 85.12 103 LYS A N 1
ATOM 828 C CA . LYS A 1 103 ? -3.658 -14.424 16.038 1.00 85.12 103 LYS A CA 1
ATOM 829 C C . LYS A 1 103 ? -4.455 -14.863 14.807 1.00 85.12 103 LYS A C 1
ATOM 831 O O . LYS A 1 103 ? -4.607 -16.060 14.592 1.00 85.12 103 LYS A O 1
ATOM 836 N N . SER A 1 104 ? -4.982 -13.919 14.034 1.00 83.75 104 SER A N 1
ATOM 837 C CA . SER A 1 104 ? -5.857 -14.198 12.899 1.00 83.75 104 SER A CA 1
ATOM 838 C C . SER A 1 104 ? -5.091 -14.889 11.759 1.00 83.75 104 SER A C 1
ATOM 840 O O . SER A 1 104 ? -3.946 -14.506 11.482 1.00 83.75 104 SER A O 1
ATOM 842 N N . PRO A 1 105 ? -5.699 -15.869 11.062 1.00 79.06 105 PRO A N 1
ATOM 843 C CA . PRO A 1 105 ? -5.119 -16.465 9.853 1.00 79.06 105 PRO A CA 1
ATOM 844 C C . PRO A 1 105 ? -5.034 -15.466 8.684 1.00 79.06 105 PRO A C 1
ATOM 846 O O . PRO A 1 105 ? -4.202 -15.620 7.790 1.00 79.06 105 PRO A O 1
ATOM 849 N N . GLU A 1 106 ? -5.837 -14.400 8.735 1.00 78.44 106 GLU A N 1
ATOM 850 C CA . GLU A 1 106 ? -5.872 -13.326 7.737 1.00 78.44 106 GLU A CA 1
ATOM 851 C C . GLU A 1 106 ? -4.614 -12.449 7.751 1.00 78.44 106 GLU A C 1
ATOM 853 O O . GLU A 1 106 ? -4.390 -11.674 6.825 1.00 78.44 106 GLU A O 1
ATOM 858 N N . ASN A 1 107 ? -3.776 -12.552 8.789 1.00 80.88 107 ASN A N 1
ATOM 859 C CA . ASN A 1 107 ? -2.519 -11.822 8.860 1.00 80.88 107 ASN A CA 1
ATOM 860 C C . ASN A 1 107 ? -1.464 -12.498 7.965 1.00 80.88 107 ASN A C 1
ATOM 862 O O . ASN A 1 107 ? -0.996 -13.590 8.307 1.00 80.88 107 ASN A O 1
ATOM 866 N N . PRO A 1 108 ? -0.992 -11.844 6.884 1.00 77.31 108 PRO A N 1
ATOM 867 C CA . PRO A 1 108 ? 0.008 -12.424 5.986 1.00 77.31 108 PRO A CA 1
ATOM 868 C C . PRO A 1 108 ? 1.325 -12.802 6.682 1.00 77.31 108 PRO A C 1
ATOM 870 O O . PRO A 1 108 ? 2.074 -13.633 6.177 1.00 77.31 108 PRO A O 1
ATOM 873 N N . LEU A 1 109 ? 1.616 -12.228 7.857 1.00 73.38 109 LEU A N 1
ATOM 874 C CA . LEU A 1 109 ? 2.785 -12.585 8.668 1.00 73.38 109 LEU A CA 1
ATOM 875 C C . LEU A 1 109 ? 2.694 -14.000 9.264 1.00 73.38 109 LEU A C 1
ATOM 877 O O . LEU A 1 109 ? 3.728 -14.629 9.485 1.00 73.38 109 LEU A O 1
ATOM 881 N N . ASN A 1 110 ? 1.478 -14.506 9.490 1.00 74.31 110 ASN A N 1
ATOM 882 C CA . ASN A 1 110 ? 1.227 -15.844 10.032 1.00 74.31 110 ASN A CA 1
ATOM 883 C C . ASN A 1 110 ? 1.253 -16.933 8.944 1.00 74.31 110 ASN A C 1
ATOM 885 O O . ASN A 1 110 ? 1.378 -18.111 9.261 1.00 74.31 110 ASN A O 1
ATOM 889 N N . GLN A 1 111 ? 1.212 -16.555 7.661 1.00 66.00 111 GLN A N 1
ATOM 890 C CA . GLN A 1 111 ? 1.197 -17.474 6.510 1.00 66.00 111 GLN A CA 1
ATOM 891 C C . GLN A 1 111 ? 2.586 -18.059 6.167 1.00 66.00 111 GLN A C 1
ATOM 893 O O . GLN A 1 111 ? 2.780 -18.643 5.106 1.00 66.00 111 GLN A O 1
ATOM 898 N N . ARG A 1 112 ? 3.578 -17.920 7.059 1.00 58.69 112 ARG A N 1
ATOM 899 C CA . ARG A 1 112 ? 4.986 -18.297 6.829 1.00 58.69 112 ARG A CA 1
ATOM 900 C C . ARG A 1 112 ? 5.286 -19.805 6.800 1.00 58.69 112 ARG A C 1
ATOM 902 O O . ARG A 1 112 ? 6.443 -20.155 6.598 1.00 58.69 112 ARG A O 1
ATOM 909 N N . PHE A 1 113 ? 4.297 -20.687 6.962 1.00 53.00 113 PHE A N 1
ATOM 910 C CA . PHE A 1 113 ? 4.532 -22.137 7.075 1.00 53.00 113 PHE A CA 1
ATOM 911 C C . PHE A 1 113 ? 3.582 -22.994 6.229 1.00 53.00 113 PHE A C 1
ATOM 913 O O . PHE A 1 113 ? 3.012 -23.964 6.719 1.00 53.00 113 PHE A O 1
ATOM 920 N N . SER A 1 114 ? 3.403 -22.647 4.955 1.00 51.38 114 SER A N 1
ATOM 921 C CA . SER A 1 114 ? 2.776 -23.554 3.984 1.00 51.38 114 SER A CA 1
ATOM 922 C C . SER A 1 114 ? 3.602 -23.630 2.702 1.00 51.38 114 SER A C 1
ATOM 924 O O . SER A 1 114 ? 3.203 -23.108 1.662 1.00 51.38 114 SER A O 1
ATOM 926 N N . SER A 1 115 ? 4.777 -24.249 2.790 1.00 41.81 115 SER A N 1
ATOM 927 C CA . SER A 1 115 ? 5.512 -24.895 1.691 1.00 41.81 115 SER A CA 1
ATOM 928 C C . SER A 1 115 ? 6.536 -25.855 2.278 1.00 41.81 115 SER A C 1
ATOM 930 O O . SER A 1 115 ? 7.125 -25.490 3.321 1.00 41.81 115 SER A O 1
#

Sequence (115 aa):
MKAENEKRQLASVGKVKEPVTHIEKPLEENINRIQVEGDEARSVEEAIAVLSVKDPDVDRHPEKRVKAAYTSFEEVNMPRIKSENPTLRLSQLKQILRKDWMKSPENPLNQRFSS

Radius of gyration: 41.66 Å; chains: 1; bounding box: 95×34×103 Å

InterPro domains:
  IPR010422 Coiled-coil domain-containing protein 124/Oxs1 [PTHR21680] (9-112)
  IPR054414 Coiled-coil domain-containing protein 124/Oxs1, C-terminal [PF06244] (30-111)

Organism: Timema shepardi (NCBI:txid629360)

pLDDT: mean 74.41, std 14.31, range [41.81, 92.19]

Secondary structure (DSSP, 8-state):
--HHHHHHHHHTT--------TTTSPPPP-GGG----S----SHHHHHHHH----------HHHHHHHHHHHHHHHHHHHHHHH-TTS-HHHHHHHHHHHHHH-TT-TTT-TT--

Foldseek 3Di:
DPVVVVVVVVVVPPPPPDPCDCVNPPDDDDPVPDPDPDQDDPDPVSVCVRPDPCPPPPVPDLVVQQVVLLVVLCVVCVVVLCVVCVPDDPVVSVVVSVVVQVVDPSRVVVVPPDD

=== Feature glossary ===
A reading guide for the features in this record.

Start from the sequence.

  · This is the polypeptide sequence — one letter per residue, N-terminus first. Length ranges from a few dozen residues for small domains to over a thousand for large multi-domain proteins.

Fold it, and you get atomic coordinates and the backbone conformation that goes with them.

  · Structure coordinates are given as an mmCIF _atom_site loop: one row per atom with element, residue name, chain id, sequence number, and x/y/z position in Å. Only the four main-chain atoms per residue are included here; side chains are omitted to keep the record compact.

  · Backbone dihedral angles. Every residue except chain termini has a φ (preceding-C → N → Cα → C) and a ψ (N → Cα → C → next-N). They are reported in degrees following the IUPAC sign convention. Secondary structure is essentially a statement about which (φ, ψ) basin each residue occupies.

  · The SS8 string is DSSP's per-residue secondary-structure call. α-helix (H) means an i→i+4 H-bond ladder; β-strand (E) means the residue participates in a β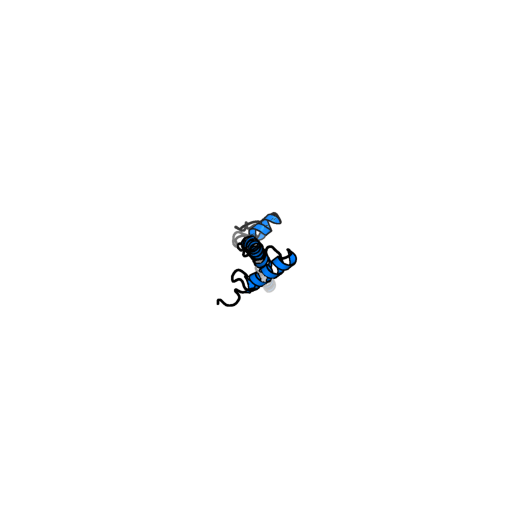-sheet; 3₁₀ (G) and π (I) are tighter and wider helices; T/S are turns/bends; '-' is loop.

  · SS3 is a coarse helix/strand/coil call (letters a/b/c) made by the P-SEA algorithm from inter-Cα distances and dihedrals. It is less detailed than DSSP but needs only Cα positions.

Summarize the fold with a handful of shape descriptors and a per-residue structural alphabet.

  · Radius of gyration (Rg) is the root-mean-square distance of Cα atoms from their centroid — a single number for overall size and compactness. A globular domain of N residues has Rg ≈ 2.2·N^0.38 Å; an extended or disordered chain has a much larger Rg. The Cα contact count is the number of residue pairs whose Cα atoms are within 8 Å and are more than four positions apart in sequence — a standard proxy for tertiary packing density. The bounding box is the smallest axis-aligned box enclosing all Cα atoms.

  · The Foldseek 3Di string encodes local tertiary geometry as a 20-letter alphabet — one character per residue — derived from the relative positions of nearby Cα atoms. Unlike the amino-acid sequence, 3Di is a direct function of the 3D structure, so two proteins with the same fold have similar 3Di strings even at low sequence identity.

  · Solvent-accessible surface area (SASA) is the area in Å² traced out by the centre of a 1.4 Å probe sphere (a water molecule) rolled over the protein's van der Waals surface (Shrake–Rupley / Lee–Richards construction). Buried residues have near-zero SASA; fully exposed residues can exceed 200 Å². The total SASA scales roughly with the number of surface residues.

Ask how reliable the model is.

  · pLDDT (predicted Local Distance Difference Test) is AlphaFold's per-residue confidence score, ranging from 0 to 100. Values above 90 indicate high confidence (typically well-packed cores); 70–90 is confident; 50–70 low confidence; below 50 usually means the region is disordered or the prediction is unreliable there. AlphaFold stores pLDDT in the mmCIF B-factor column.

  · B-factor (Debye–Waller factor) reflects atomic displacement in the crystal lattice. It is an experimental observable (units Å²), not a prediction; low values mean the atom is pinned down, high values mean it moves or is heterogeneous across the crystal.

  · Predicted Aligned Error (PAE) is an AlphaFold confidence matrix: entry (i, j) is the expected error in the position of residue j, in ångströms, when the prediction is superimposed on the true structure at residue i. Low PAE within a block of residues means that block is internally rigid and well-predicted; high PAE between two blocks means their relative placement is uncertain even if each block individually is confident.

Place it in context: what it resembles, what it is annotated as, and how it looks.

  · Nearest PDB neighbors are the top structural matches found by Foldseek when searching this structure against the entire Protein Data Bank. Each hit reports a TM-score (0 to 1; >0.5 almost always implies the same fold) and an E-value. These are *structural* homologs — they may share no detectable sequence similarity.

  · Functional annotations link the protein to curated databases. InterPro entries identify conserved domains and families by matching the sequence against member-database signatures (Pfam, PROSITE, CDD, …). Gene Ontology (GO) terms describe molecular function, biological process, and cellular component in a controlled vocabulary. CATH places the structure in a hierarchical fold classification (Class/Architecture/Topology/Homologous-superfamily). The organism is the source species.

  · Three diagnostic plots accompany the record. The Cα contact map visualizes the tertiary structure as a 2D adjacency matrix (8 Å cutoff, sequence-local contacts suppressed). The Ramachandran plot shows the distribution of backbone (φ, ψ) torsions, with points in the α and β basins reflecting secondary structure content. The PAE plot shows AlphaFold's inter-residue confidence as a color matrix.

  · Six rendered views show the 3D structure from the faces of a cube — i.e. along ±x, ±y, ±z. Rendering representation is drawn randomly per protein from cartoon (secondary-structure ribbons), sticks (backbone bonds), or molecular surface; coloring is either N→C rainbow (blue at the N-terminus through red at the C-terminus) or one color per chain.